Protein AF-A0A3B8ZPH4-F1 (afdb_monomer)

Sequence (123 aa):
MRDARGRILLRRNPPGKWWEDLWDLQWVQWPADQSWKQSPRTLKVIRQEFQQQLDLDCQPLEARQLIRHAVTRYKIQYHCVTAKLHNLPGTEGVDVWRWVRFDQLPPTTTRFRRIRWDAMLDS

Secondary structure (DSSP, 8-state):
-B-TTS-EEEEEPPTTSTTTT-EE----PPPTTS-----HHHHHHHHHHHHHHH--EEEEEEEEEEEEEEETTEEEEEEEEEEEEEE----S-TTTEEEE-GGG--TTBTTTTTS-THHHH--

Radius of gyration: 14.37 Å; Cα contacts (8 Å, |Δi|>4): 169; chains: 1; bounding box: 37×30×36 Å

Nearest PDB structures (foldseek):
  3eeu-assembly1_B  TM=6.870E-01  e=9.284E-03  Bdellovibrio bacteriovorus
  3gwy-assembly1_B  TM=6.605E-01  e=2.056E-02  Bacteroides fragilis NCTC 9343
  3gwy-assembly1_A  TM=6.455E-01  e=2.625E-02  Bacteroides fragilis NCTC 9343
  3ees-assembly1_B  TM=6.540E-01  e=2.967E-02  Bdellovibrio bacteriovorus
  5gg7-assembly1_A  TM=6.663E-01  e=2.680E-01  Mycolicibacterium smegmatis MC2 155

Foldseek 3Di:
DADPVRWAKWFQDDPPDPLHRFIEHDDDDDDPPDDDDDDPVNQVVRQVRCCVVVVWRKRWDDFQDWDWDDDPPDTDIDGDTDIGTPDDPDCPDVPTMDTGHPVGHDPRHPDPPPPPCVSVPPD

Solvent-accessible surface area (backbone atoms only — not comparable to full-atom values): 7739 Å² total; per-residue (Å²): 79,60,52,98,86,64,25,34,54,33,35,42,33,54,84,95,43,86,64,47,76,22,37,35,71,88,81,77,88,75,63,89,93,53,83,91,61,97,44,76,67,48,38,51,50,51,31,50,49,35,35,73,78,66,51,32,51,46,47,57,74,48,78,77,49,79,47,79,47,77,52,102,89,46,82,46,76,46,79,39,58,45,30,47,71,77,47,77,56,79,72,88,51,78,79,41,58,44,78,34,46,78,97,60,61,61,91,54,38,73,84,52,87,80,54,77,55,67,81,78,62,80,124

Mean predicted aligned error: 6.93 Å

Structure (mmCIF, N/CA/C/O backbone):
data_AF-A0A3B8ZPH4-F1
#
_entry.id   AF-A0A3B8ZPH4-F1
#
loop_
_atom_site.group_PDB
_atom_site.id
_atom_site.type_symbol
_atom_site.label_atom_id
_atom_site.label_alt_id
_atom_site.label_comp_id
_atom_site.label_asym_id
_atom_site.label_entity_id
_atom_site.label_seq_id
_atom_site.pdbx_PDB_ins_code
_atom_site.Cartn_x
_atom_site.Cartn_y
_atom_site.Cartn_z
_atom_site.occupancy
_atom_site.B_iso_or_equiv
_atom_site.auth_seq_id
_atom_site.auth_comp_id
_atom_site.auth_asym_id
_atom_site.auth_atom_id
_atom_site.pdbx_PDB_model_num
ATOM 1 N N . MET A 1 1 ? -6.519 -1.892 -1.044 1.00 82.56 1 MET A N 1
ATOM 2 C CA . MET A 1 1 ? -7.828 -1.304 -1.419 1.00 82.56 1 MET A CA 1
ATOM 3 C C . MET A 1 1 ? -8.619 -2.339 -2.196 1.00 82.56 1 MET A C 1
ATOM 5 O O . MET A 1 1 ? -7.997 -3.079 -2.955 1.00 82.56 1 MET A O 1
ATOM 9 N N . ARG A 1 2 ? -9.938 -2.421 -1.990 1.00 81.50 2 ARG A N 1
ATOM 10 C CA . ARG A 1 2 ? -10.820 -3.402 -2.643 1.00 81.50 2 ARG A CA 1
ATOM 11 C C . ARG A 1 2 ? -12.020 -2.682 -3.256 1.00 81.50 2 ARG A C 1
ATOM 13 O O . ARG A 1 2 ? -12.524 -1.744 -2.642 1.00 81.50 2 ARG A O 1
ATOM 20 N N . ASP A 1 3 ? -12.448 -3.092 -4.444 1.00 83.56 3 ASP A N 1
ATOM 21 C CA . ASP A 1 3 ? -13.672 -2.574 -5.063 1.00 83.56 3 ASP A CA 1
ATOM 22 C C . ASP A 1 3 ? -14.909 -3.420 -4.701 1.00 83.56 3 ASP A C 1
ATOM 24 O O . ASP A 1 3 ? -14.805 -4.467 -4.061 1.00 83.56 3 ASP A O 1
ATOM 28 N N . ALA A 1 4 ? -16.097 -2.986 -5.135 1.00 80.62 4 ALA A N 1
ATOM 29 C CA . ALA A 1 4 ? -17.354 -3.700 -4.883 1.00 80.62 4 ALA A CA 1
ATOM 30 C C . ALA A 1 4 ? -17.416 -5.107 -5.517 1.00 80.62 4 ALA A C 1
ATOM 32 O O . ALA A 1 4 ? -18.228 -5.930 -5.110 1.00 80.62 4 ALA A O 1
ATOM 33 N N . ARG A 1 5 ? -16.558 -5.398 -6.505 1.00 82.25 5 ARG A N 1
ATOM 34 C CA . ARG A 1 5 ? -16.439 -6.715 -7.160 1.00 82.25 5 ARG A CA 1
ATOM 35 C C . ARG A 1 5 ? -15.382 -7.593 -6.496 1.00 82.25 5 ARG A C 1
ATOM 37 O O . ARG A 1 5 ? -15.051 -8.667 -6.992 1.00 82.25 5 ARG A O 1
ATOM 44 N N . GLY A 1 6 ? -14.814 -7.115 -5.399 1.00 82.62 6 GLY A N 1
ATOM 45 C CA . GLY A 1 6 ? -13.804 -7.801 -4.634 1.00 82.62 6 GLY A CA 1
ATOM 46 C C . GLY A 1 6 ? -12.407 -7.811 -5.253 1.00 82.62 6 GLY A C 1
ATOM 47 O O . GLY A 1 6 ? -11.552 -8.535 -4.746 1.00 82.62 6 GLY A O 1
ATOM 48 N N . ARG A 1 7 ? -12.159 -7.022 -6.304 1.00 86.12 7 ARG A N 1
ATOM 49 C CA . ARG A 1 7 ? -10.839 -6.870 -6.928 1.00 86.12 7 ARG A CA 1
ATOM 50 C C . ARG A 1 7 ? -9.945 -6.006 -6.056 1.00 86.12 7 ARG A C 1
ATOM 52 O O . ARG A 1 7 ? -10.423 -5.104 -5.372 1.00 86.12 7 ARG A O 1
ATOM 59 N N . ILE A 1 8 ? -8.646 -6.248 -6.130 1.00 87.19 8 ILE A N 1
ATOM 60 C CA . ILE A 1 8 ? -7.623 -5.468 -5.438 1.00 87.19 8 ILE A CA 1
ATOM 61 C C . ILE A 1 8 ? -6.901 -4.551 -6.416 1.00 87.19 8 ILE A C 1
ATOM 63 O O . ILE A 1 8 ? -6.664 -4.919 -7.568 1.00 87.19 8 ILE A O 1
ATOM 67 N N . LEU A 1 9 ? -6.567 -3.348 -5.958 1.00 88.75 9 LEU A N 1
ATOM 68 C CA . LEU A 1 9 ? -5.769 -2.413 -6.740 1.00 88.75 9 LEU A CA 1
ATOM 69 C C . LEU A 1 9 ? -4.294 -2.771 -6.581 1.00 88.75 9 LEU A C 1
ATOM 71 O O . LEU A 1 9 ? -3.779 -2.817 -5.463 1.00 88.75 9 LEU A O 1
ATOM 75 N N . LEU A 1 10 ? -3.608 -2.993 -7.693 1.00 89.50 10 LEU A N 1
ATOM 76 C CA . LEU A 1 10 ? -2.162 -3.144 -7.756 1.00 89.50 10 LEU A CA 1
ATOM 77 C C . LEU A 1 10 ? -1.547 -1.957 -8.489 1.00 89.50 10 LEU A C 1
ATOM 79 O O . LEU A 1 10 ? -2.169 -1.369 -9.378 1.00 89.50 10 LEU A O 1
ATOM 83 N N . ARG A 1 11 ? -0.305 -1.648 -8.125 1.00 88.56 11 ARG A N 1
ATOM 84 C CA . ARG A 1 11 ? 0.543 -0.684 -8.820 1.00 88.56 11 ARG A CA 1
ATOM 85 C C . ARG A 1 11 ? 1.775 -1.396 -9.361 1.00 88.56 11 ARG A C 1
ATOM 87 O O . ARG A 1 11 ? 2.356 -2.208 -8.644 1.00 88.56 11 ARG A O 1
ATOM 94 N N . ARG A 1 12 ? 2.201 -1.079 -10.578 1.00 88.38 12 ARG A N 1
ATOM 95 C CA . ARG A 1 12 ? 3.526 -1.460 -11.072 1.00 88.38 12 ARG A CA 1
ATOM 96 C C . ARG A 1 12 ? 4.566 -0.497 -10.501 1.00 88.38 12 ARG A C 1
ATOM 98 O O . ARG A 1 12 ? 4.395 0.720 -10.587 1.00 88.38 12 ARG A O 1
ATOM 105 N N . ASN A 1 13 ? 5.620 -1.026 -9.887 1.00 86.50 13 ASN A N 1
ATOM 106 C CA . ASN A 1 13 ? 6.682 -0.185 -9.336 1.00 86.50 13 ASN A CA 1
ATOM 107 C C . ASN A 1 13 ? 7.468 0.497 -10.466 1.00 86.50 13 ASN A C 1
ATOM 109 O O . ASN A 1 13 ? 7.860 -0.185 -11.415 1.00 86.50 13 ASN A O 1
ATOM 113 N N . PRO A 1 14 ? 7.713 1.816 -10.374 1.00 85.94 14 PRO A N 1
ATOM 114 C CA . PRO A 1 14 ? 8.399 2.547 -11.429 1.00 85.94 14 PRO A CA 1
ATOM 115 C C . PRO A 1 14 ? 9.905 2.228 -11.457 1.00 85.94 14 PRO A C 1
ATOM 117 O O . PRO A 1 14 ? 10.445 1.734 -10.458 1.00 85.94 14 PRO A O 1
ATOM 120 N N . PRO A 1 15 ? 10.593 2.567 -12.562 1.00 87.12 15 PRO A N 1
ATOM 121 C CA . PRO A 1 15 ? 12.033 2.388 -12.691 1.00 87.12 15 PRO A CA 1
ATOM 122 C C . PRO A 1 15 ? 12.851 3.036 -11.571 1.00 87.12 15 PRO A C 1
ATOM 124 O O . PRO A 1 15 ? 12.493 4.099 -11.053 1.00 87.12 15 PRO A O 1
ATOM 127 N N . GLY A 1 16 ? 13.950 2.391 -11.175 1.00 85.81 16 GLY A N 1
ATOM 128 C CA . GLY A 1 16 ? 14.861 2.887 -10.138 1.00 85.81 16 GLY A CA 1
ATOM 129 C C . GLY A 1 16 ? 14.311 2.814 -8.708 1.00 85.81 16 GLY A C 1
ATOM 130 O O . GLY A 1 16 ? 14.943 3.311 -7.771 1.00 85.81 16 GLY A O 1
ATOM 131 N N . LYS A 1 17 ? 13.138 2.202 -8.501 1.00 83.56 17 LYS A N 1
ATOM 132 C CA . LYS A 1 17 ? 12.612 1.872 -7.170 1.00 83.56 17 LYS A CA 1
ATOM 133 C C . LYS A 1 17 ? 12.876 0.411 -6.833 1.00 83.56 17 LYS A C 1
ATOM 135 O O . LYS A 1 17 ? 13.139 -0.428 -7.689 1.00 83.56 17 LYS A O 1
ATOM 140 N N . TRP A 1 18 ? 12.799 0.091 -5.544 1.00 77.81 18 TRP A N 1
ATOM 141 C CA . TRP A 1 18 ? 12.870 -1.299 -5.108 1.00 77.81 18 TRP A CA 1
ATOM 142 C C . TRP A 1 18 ? 11.758 -2.100 -5.771 1.00 77.81 18 TRP A C 1
ATOM 144 O O . TRP A 1 18 ? 10.605 -1.668 -5.751 1.00 77.81 18 TRP A O 1
ATOM 154 N N . TRP A 1 19 ? 12.104 -3.292 -6.262 1.00 80.31 19 TRP A N 1
ATOM 155 C CA . TRP A 1 19 ? 11.158 -4.178 -6.939 1.00 80.31 19 TRP A CA 1
ATOM 156 C C . TRP A 1 19 ? 10.566 -3.559 -8.208 1.00 80.31 19 TRP A C 1
ATOM 158 O O . TRP A 1 19 ? 9.375 -3.731 -8.465 1.00 80.31 19 TRP A O 1
ATOM 168 N N . GLU A 1 20 ? 11.389 -2.818 -8.950 1.00 86.75 20 GLU A N 1
ATOM 169 C CA . GLU A 1 20 ? 11.089 -2.286 -10.280 1.00 86.75 20 GLU A CA 1
ATOM 170 C C . GLU A 1 20 ? 10.344 -3.304 -11.151 1.00 86.75 20 GLU A C 1
ATOM 172 O O . GLU A 1 20 ? 10.631 -4.501 -11.107 1.00 86.75 20 GLU A O 1
ATOM 177 N N . ASP A 1 21 ? 9.354 -2.816 -11.903 1.00 85.69 21 ASP A N 1
ATOM 178 C CA . ASP A 1 21 ? 8.504 -3.583 -12.821 1.00 85.69 21 ASP A CA 1
ATOM 179 C C . ASP A 1 21 ? 7.588 -4.647 -12.214 1.00 85.69 21 ASP A C 1
ATOM 181 O O . ASP A 1 21 ? 6.776 -5.262 -12.915 1.00 85.69 21 ASP A O 1
ATOM 185 N N . LEU A 1 22 ? 7.643 -4.830 -10.902 1.00 87.25 22 LEU A N 1
ATOM 186 C CA . LEU A 1 22 ? 6.829 -5.814 -10.210 1.00 87.25 22 LEU A CA 1
ATOM 187 C C . LEU A 1 22 ? 5.526 -5.161 -9.735 1.00 87.25 22 LEU A C 1
ATOM 189 O O . LEU A 1 22 ? 5.483 -3.973 -9.399 1.00 87.25 22 LEU A O 1
ATOM 193 N N . TRP A 1 23 ? 4.444 -5.940 -9.743 1.00 87.06 23 TRP A N 1
ATOM 194 C CA . TRP A 1 23 ? 3.134 -5.476 -9.286 1.00 87.06 23 TRP A CA 1
ATOM 195 C C . TRP A 1 23 ? 3.036 -5.634 -7.773 1.00 87.06 23 TRP A C 1
ATOM 197 O O . TRP A 1 23 ? 3.243 -6.728 -7.248 1.00 87.06 23 TRP A O 1
ATOM 207 N N . ASP A 1 24 ? 2.682 -4.564 -7.073 1.00 87.19 24 ASP A N 1
ATOM 208 C CA . ASP A 1 24 ? 2.619 -4.552 -5.616 1.00 87.19 24 ASP A CA 1
ATOM 209 C C . ASP A 1 24 ? 1.346 -3.866 -5.104 1.00 87.19 24 ASP A C 1
ATOM 211 O O . ASP A 1 24 ? 0.669 -3.112 -5.817 1.00 87.19 24 ASP A O 1
ATOM 215 N N . LEU A 1 25 ? 1.015 -4.146 -3.844 1.00 88.06 25 LEU A N 1
ATOM 216 C CA . LEU A 1 25 ? 0.038 -3.351 -3.113 1.00 88.06 25 LEU A CA 1
ATOM 217 C C . LEU A 1 25 ? 0.584 -1.945 -2.870 1.00 88.06 25 LEU A C 1
ATOM 219 O O . LEU A 1 25 ? 1.786 -1.697 -2.871 1.00 88.06 25 LEU A O 1
ATOM 223 N N . GLN A 1 26 ? -0.325 -1.019 -2.608 1.00 86.56 26 GLN A N 1
ATOM 224 C CA . GLN A 1 26 ? 0.033 0.339 -2.241 1.00 86.56 26 GLN A CA 1
ATOM 225 C C . GLN A 1 26 ? 0.503 0.352 -0.794 1.00 86.56 26 GLN A C 1
ATOM 227 O O . GLN A 1 26 ? -0.193 -0.133 0.102 1.00 86.56 26 GLN A O 1
ATOM 232 N N . TRP A 1 27 ? 1.677 0.920 -0.571 1.00 88.25 27 TRP A N 1
ATOM 233 C CA . TRP A 1 27 ? 2.252 1.095 0.749 1.00 88.25 27 TRP A CA 1
ATOM 234 C C . TRP A 1 27 ? 2.958 2.444 0.812 1.00 88.25 27 TRP A C 1
ATOM 236 O O . TRP A 1 27 ? 3.389 2.985 -0.204 1.00 88.25 27 TRP A O 1
ATOM 246 N N . VAL A 1 28 ? 3.070 2.961 2.027 1.00 87.69 28 VAL A N 1
ATOM 247 C CA . VAL A 1 28 ? 3.841 4.157 2.363 1.00 87.69 28 VAL A CA 1
ATOM 248 C C . VAL A 1 28 ? 4.749 3.799 3.528 1.00 87.69 28 VAL A C 1
ATOM 250 O O . VAL A 1 28 ? 4.432 2.908 4.324 1.00 87.69 28 VAL A O 1
ATOM 253 N N . GLN A 1 29 ? 5.908 4.440 3.604 1.00 88.00 29 GLN A N 1
ATOM 254 C CA . GLN A 1 29 ? 6.838 4.192 4.695 1.00 88.00 29 GLN A CA 1
ATOM 255 C C . GLN A 1 29 ? 6.346 4.889 5.964 1.00 88.00 29 GLN A C 1
ATOM 257 O O . GLN A 1 29 ? 6.030 6.074 5.945 1.00 88.00 29 GLN A O 1
ATOM 262 N N . TRP A 1 30 ? 6.289 4.150 7.070 1.00 87.12 30 TRP A N 1
ATOM 263 C CA . TRP A 1 30 ? 5.998 4.734 8.375 1.00 87.12 30 TRP A CA 1
ATOM 264 C C . TRP A 1 30 ? 7.285 5.303 8.999 1.00 87.12 30 TRP A C 1
ATOM 266 O O . TRP A 1 30 ? 8.326 4.641 8.894 1.00 87.12 30 TRP A O 1
ATOM 276 N N . PRO A 1 31 ? 7.250 6.487 9.643 1.00 85.25 31 PRO A N 1
ATOM 277 C CA . PRO A 1 31 ? 8.422 7.058 10.303 1.00 85.25 31 PRO A CA 1
ATOM 278 C C . PRO A 1 31 ? 9.002 6.115 11.364 1.00 85.25 31 PRO A C 1
ATOM 280 O O . P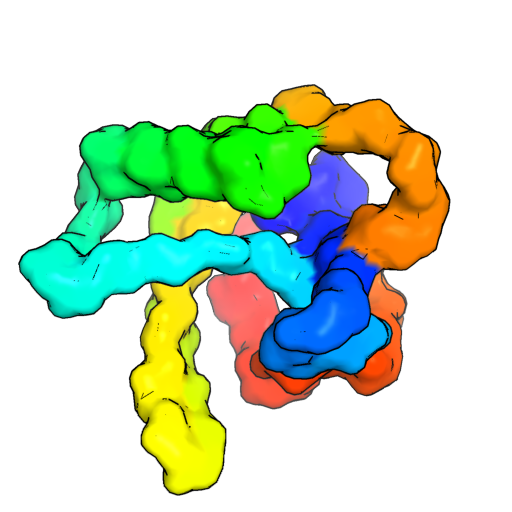RO A 1 31 ? 8.273 5.572 12.194 1.00 85.25 31 PRO A O 1
ATOM 283 N N . ALA A 1 32 ? 10.321 5.903 11.330 1.00 82.31 32 ALA A N 1
ATOM 284 C CA . ALA A 1 32 ? 11.003 4.936 12.198 1.00 82.31 32 ALA A CA 1
ATOM 285 C C . ALA A 1 32 ? 11.031 5.355 13.679 1.00 82.31 32 ALA A C 1
ATOM 287 O O . ALA A 1 32 ? 11.183 4.512 14.560 1.00 82.31 3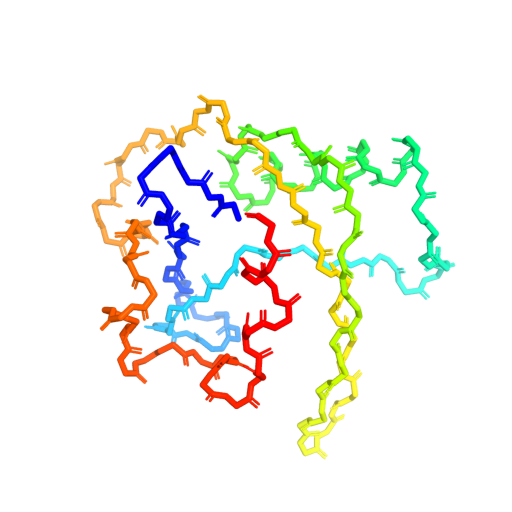2 ALA A O 1
ATOM 288 N N . ASP A 1 33 ? 10.879 6.649 13.946 1.00 84.75 33 ASP A N 1
ATOM 289 C CA . ASP A 1 33 ? 10.813 7.258 15.273 1.00 84.75 33 ASP A CA 1
ATOM 290 C C . ASP A 1 33 ? 9.407 7.197 15.897 1.00 84.75 33 ASP A C 1
ATOM 292 O O . ASP A 1 33 ? 9.224 7.576 17.054 1.00 84.75 33 ASP A O 1
ATOM 296 N N . GLN A 1 34 ? 8.407 6.696 15.164 1.00 84.62 34 GLN A N 1
ATOM 297 C CA . GLN A 1 34 ? 7.025 6.614 15.627 1.00 84.62 34 GLN A CA 1
ATOM 298 C C . GLN A 1 34 ? 6.584 5.166 15.817 1.00 84.62 34 GLN A C 1
ATOM 300 O O . GLN A 1 34 ? 6.630 4.345 14.899 1.00 84.62 34 GLN A O 1
ATOM 305 N N . SER A 1 35 ? 6.053 4.856 17.000 1.00 86.75 35 SER A N 1
ATOM 306 C CA . SER A 1 35 ? 5.404 3.568 17.228 1.00 86.75 35 SER A CA 1
ATOM 307 C C . SER A 1 35 ? 4.093 3.490 16.448 1.00 86.75 35 SER A C 1
ATOM 309 O O . SER A 1 35 ? 3.278 4.417 16.439 1.00 86.75 35 SER A O 1
ATOM 311 N N . TRP A 1 36 ? 3.869 2.360 15.780 1.00 88.00 36 TRP A N 1
ATOM 312 C CA . TRP A 1 36 ? 2.588 2.116 15.139 1.00 88.00 36 TRP A CA 1
ATOM 313 C C . TRP A 1 36 ? 1.499 1.909 16.197 1.00 88.00 36 TRP A C 1
ATOM 315 O O . TRP A 1 36 ? 1.573 1.000 17.026 1.00 88.00 36 TRP A O 1
ATOM 325 N N . LYS A 1 37 ? 0.438 2.711 16.118 1.00 90.50 37 LYS A N 1
ATOM 326 C CA . LYS A 1 37 ? -0.806 2.515 16.868 1.00 90.50 37 LYS A CA 1
ATOM 327 C C . LYS A 1 37 ? -1.973 2.887 15.971 1.00 90.50 37 LYS A C 1
ATOM 329 O O . LYS A 1 37 ? -1.965 3.969 15.391 1.00 90.50 37 LYS A O 1
ATOM 334 N N . GLN A 1 38 ? -2.995 2.038 15.872 1.00 87.69 38 GLN A N 1
ATOM 335 C CA . GLN A 1 38 ? -4.212 2.423 15.160 1.00 87.69 38 GLN A CA 1
ATOM 336 C C . GLN A 1 38 ? -4.910 3.548 15.932 1.00 87.69 38 GLN A C 1
ATOM 338 O O . GLN A 1 38 ? -5.298 3.389 17.087 1.00 87.69 38 GLN A O 1
ATOM 343 N N . SER A 1 39 ? -5.031 4.704 15.290 1.00 92.12 39 SER A N 1
ATOM 344 C CA . SER A 1 39 ? -5.698 5.882 15.833 1.00 92.12 39 SER A CA 1
ATOM 345 C C . SER A 1 39 ? -6.225 6.746 14.684 1.00 92.12 39 SER A C 1
ATOM 347 O O . SER A 1 39 ? -5.701 6.645 13.569 1.00 92.12 39 SER A O 1
ATOM 349 N N . PRO A 1 40 ? -7.198 7.641 14.925 1.00 91.69 40 PRO A N 1
ATOM 350 C CA . PRO A 1 40 ? -7.649 8.590 13.907 1.00 91.69 40 PRO A CA 1
ATOM 351 C C . PRO A 1 40 ? -6.503 9.428 13.322 1.00 91.69 40 PRO A C 1
ATOM 353 O O . PRO A 1 40 ? -6.470 9.689 12.121 1.00 91.69 40 PRO A O 1
ATOM 356 N N . ARG A 1 41 ? -5.513 9.791 14.152 1.00 91.19 41 ARG A N 1
ATOM 357 C CA . ARG A 1 41 ? -4.303 10.501 13.712 1.00 91.19 41 ARG A CA 1
ATOM 358 C C . ARG A 1 41 ? -3.490 9.658 12.731 1.00 91.19 41 ARG A C 1
ATOM 360 O O . ARG A 1 41 ? -3.105 10.155 11.683 1.00 91.19 41 ARG A O 1
ATOM 367 N N . THR A 1 42 ? -3.274 8.386 13.048 1.00 91.69 42 THR A N 1
ATOM 368 C CA . THR A 1 42 ? -2.530 7.438 12.207 1.00 91.69 42 THR A CA 1
ATOM 369 C C . THR A 1 42 ? -3.198 7.246 10.847 1.00 91.69 42 THR A C 1
ATOM 371 O O . THR A 1 42 ? -2.534 7.310 9.817 1.00 91.69 42 THR A O 1
ATOM 374 N N . LEU A 1 43 ? -4.524 7.072 10.823 1.00 91.69 43 LEU A N 1
ATOM 375 C CA . LEU A 1 43 ? -5.284 6.934 9.577 1.00 91.69 43 LEU A CA 1
ATOM 376 C C . LEU A 1 43 ? -5.239 8.220 8.738 1.00 91.69 43 LEU A C 1
ATOM 378 O O . LEU A 1 43 ? -5.125 8.149 7.516 1.00 91.69 43 LEU A O 1
ATOM 382 N N . LYS A 1 44 ? -5.261 9.395 9.385 1.00 92.44 44 LYS A N 1
ATOM 383 C CA . LYS A 1 44 ? -5.078 10.688 8.711 1.00 92.44 44 LYS A CA 1
ATOM 384 C C . LYS A 1 44 ? -3.693 10.804 8.069 1.00 92.44 44 LYS A C 1
ATOM 386 O O . LYS A 1 44 ? -3.618 11.230 6.922 1.00 92.44 44 LYS A O 1
ATOM 391 N N . VAL A 1 45 ? -2.634 10.394 8.773 1.00 91.50 45 VAL A N 1
ATOM 392 C CA . VAL A 1 45 ? -1.264 10.368 8.226 1.00 91.50 45 VAL A CA 1
ATOM 393 C C . VAL A 1 45 ? -1.197 9.444 7.014 1.00 91.50 45 VAL A C 1
ATOM 395 O O . VAL A 1 45 ? -0.756 9.874 5.960 1.00 91.50 45 VAL A O 1
ATOM 398 N N . ILE A 1 46 ? -1.727 8.219 7.105 1.00 91.88 46 ILE A N 1
ATOM 399 C CA . ILE A 1 46 ? -1.760 7.296 5.957 1.00 91.88 46 ILE A CA 1
ATOM 400 C C . ILE A 1 46 ? -2.463 7.929 4.759 1.00 91.88 46 ILE A C 1
ATOM 402 O O . ILE A 1 46 ? -1.939 7.872 3.653 1.00 91.88 46 ILE A O 1
ATOM 406 N N . ARG A 1 47 ? -3.629 8.552 4.964 1.00 93.12 47 ARG A N 1
ATOM 407 C CA . ARG A 1 47 ? -4.342 9.239 3.882 1.00 93.12 47 ARG A CA 1
ATOM 408 C C . ARG A 1 47 ? -3.478 10.322 3.232 1.00 93.12 47 ARG A C 1
ATOM 410 O O . ARG A 1 47 ? -3.429 10.393 2.010 1.00 93.12 47 ARG A O 1
ATOM 417 N N . GLN A 1 48 ? -2.810 11.148 4.037 1.00 92.44 48 GLN A N 1
ATOM 418 C CA . GLN A 1 48 ? -1.933 12.213 3.544 1.00 92.44 48 GLN A CA 1
ATOM 419 C C . GLN A 1 48 ? -0.759 11.652 2.740 1.00 92.44 48 GLN A C 1
ATOM 421 O O . GLN A 1 48 ? -0.513 12.121 1.634 1.00 92.44 48 GLN A O 1
ATOM 426 N N . GLU A 1 49 ? -0.096 10.613 3.245 1.00 91.62 49 GLU A N 1
ATOM 427 C CA . GLU A 1 49 ? 1.018 9.963 2.553 1.00 91.62 49 GLU A CA 1
ATOM 428 C C . GLU A 1 49 ? 0.575 9.323 1.230 1.00 91.62 49 GLU A C 1
ATOM 430 O O . GLU A 1 49 ? 1.255 9.451 0.216 1.00 91.62 49 GLU A O 1
ATOM 435 N N . PHE A 1 50 ? -0.593 8.675 1.196 1.00 90.25 50 PHE A N 1
ATOM 436 C CA . PHE A 1 50 ? -1.145 8.112 -0.039 1.00 90.25 50 PHE A CA 1
ATOM 437 C C . PHE A 1 50 ? -1.470 9.197 -1.070 1.00 90.25 50 PHE A C 1
ATOM 439 O O . PHE A 1 50 ? -1.145 9.030 -2.246 1.00 90.25 50 PHE A O 1
ATOM 446 N N . GLN A 1 51 ? -2.050 10.320 -0.643 1.00 90.38 51 GLN A N 1
ATOM 447 C CA . GLN A 1 51 ? -2.315 11.442 -1.540 1.00 90.38 51 GLN A CA 1
ATOM 448 C C . GLN A 1 51 ? -1.010 12.058 -2.065 1.00 90.38 51 GLN A C 1
ATOM 450 O O . GLN A 1 51 ? -0.897 12.333 -3.252 1.00 90.38 51 GLN A O 1
ATOM 455 N N . GLN A 1 52 ? -0.011 12.262 -1.206 1.00 89.00 52 GLN A N 1
ATOM 456 C CA . GLN A 1 52 ? 1.239 12.929 -1.582 1.00 89.00 52 GLN A CA 1
ATOM 457 C C . GLN A 1 52 ? 2.158 12.047 -2.433 1.00 89.00 52 GLN A C 1
ATOM 459 O O . GLN A 1 52 ? 2.767 12.531 -3.382 1.00 89.00 52 GLN A O 1
ATOM 464 N N . GLN A 1 53 ? 2.284 10.760 -2.095 1.00 85.50 53 GLN A N 1
ATOM 465 C CA . GLN A 1 53 ? 3.245 9.863 -2.746 1.00 85.50 53 GLN A CA 1
ATOM 466 C C . GLN A 1 53 ? 2.658 9.110 -3.942 1.00 85.50 53 GLN A C 1
ATOM 468 O O . GLN A 1 53 ? 3.404 8.688 -4.832 1.00 85.50 53 GLN A O 1
ATOM 473 N N . LEU A 1 54 ? 1.346 8.863 -3.932 1.00 84.50 54 LEU A N 1
ATOM 474 C CA . LEU A 1 54 ? 0.677 7.988 -4.899 1.00 84.50 54 LEU A CA 1
ATOM 475 C C . LEU A 1 54 ? -0.437 8.692 -5.679 1.00 84.50 54 LEU A C 1
ATOM 477 O O . LEU A 1 54 ? -1.019 8.0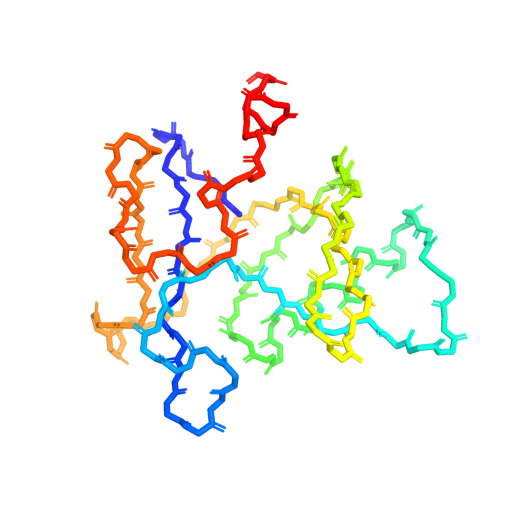51 -6.551 1.00 84.50 54 LEU A O 1
ATOM 481 N N . ASP A 1 55 ? -0.738 9.953 -5.353 1.00 86.62 55 ASP A N 1
ATOM 482 C CA . ASP A 1 55 ? -1.891 10.693 -5.875 1.00 86.62 55 ASP A CA 1
ATOM 483 C C . ASP A 1 55 ? -3.215 9.920 -5.710 1.00 86.62 55 ASP A C 1
ATOM 485 O O . ASP A 1 55 ? -4.096 9.922 -6.566 1.00 86.62 55 ASP A O 1
ATOM 489 N N . LEU A 1 56 ? -3.338 9.180 -4.600 1.00 87.62 56 LEU A N 1
ATOM 490 C CA . LEU A 1 56 ? -4.521 8.379 -4.290 1.00 87.62 56 LEU A CA 1
ATOM 491 C C . LEU A 1 56 ? -5.380 9.054 -3.221 1.00 87.62 56 LEU A C 1
ATOM 493 O O . LEU A 1 56 ? -5.016 9.043 -2.040 1.00 87.62 56 LEU A O 1
ATOM 497 N N . ASP A 1 57 ? -6.578 9.502 -3.604 1.00 89.88 57 ASP A N 1
ATOM 498 C CA . ASP A 1 57 ? -7.590 9.904 -2.628 1.00 89.88 57 ASP A CA 1
ATOM 499 C C . ASP A 1 57 ? -8.314 8.671 -2.084 1.00 89.88 57 ASP A C 1
ATOM 501 O O . ASP A 1 57 ? -9.137 8.020 -2.744 1.00 89.88 57 ASP A O 1
ATOM 505 N N . CYS A 1 58 ? -7.985 8.337 -0.842 1.00 91.44 58 CYS A N 1
ATOM 506 C CA . CYS A 1 58 ? -8.547 7.198 -0.147 1.00 91.44 58 CYS A CA 1
ATOM 507 C C . CYS A 1 58 ? -8.936 7.533 1.292 1.00 91.44 58 CYS A C 1
ATOM 509 O O . CYS A 1 58 ? -8.411 8.452 1.919 1.00 91.44 58 CYS A O 1
ATOM 511 N N . GLN A 1 59 ? -9.840 6.730 1.840 1.00 93.81 59 GLN A N 1
ATOM 512 C CA . GLN A 1 59 ? -10.218 6.739 3.243 1.00 93.81 59 GLN A CA 1
ATOM 513 C C . GLN A 1 59 ? -9.748 5.435 3.894 1.00 93.81 59 GLN A C 1
ATOM 515 O O . GLN A 1 59 ? -10.419 4.405 3.753 1.00 93.81 59 GLN A O 1
ATOM 520 N N . PRO A 1 60 ? -8.608 5.452 4.609 1.00 92.94 60 PRO A N 1
ATOM 521 C CA . PRO A 1 60 ? -8.198 4.352 5.471 1.00 92.94 60 PRO A CA 1
ATOM 522 C C . PRO A 1 60 ? -9.257 4.109 6.553 1.00 92.94 60 PRO A C 1
ATOM 524 O O . PRO A 1 60 ? -9.741 5.056 7.173 1.00 92.94 60 PRO A O 1
ATOM 527 N N . LEU A 1 61 ? -9.627 2.848 6.761 1.00 91.25 61 LEU A N 1
ATOM 528 C CA . LEU A 1 61 ? -10.692 2.441 7.675 1.00 91.25 61 LEU A CA 1
ATOM 529 C C . LEU A 1 61 ? -10.114 1.840 8.956 1.00 91.25 61 LEU A C 1
ATOM 531 O O . LEU A 1 61 ? -10.252 2.410 10.034 1.00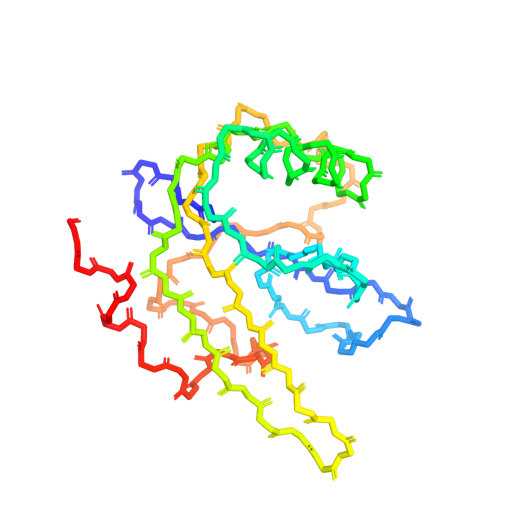 91.25 61 LEU A O 1
ATOM 535 N N . GLU A 1 62 ? -9.442 0.698 8.841 1.00 88.69 62 GLU A N 1
ATOM 536 C CA . GLU A 1 62 ? -8.955 -0.060 9.994 1.00 88.69 62 GLU A CA 1
ATOM 537 C C . GLU A 1 62 ? -7.741 -0.914 9.636 1.00 88.69 62 GLU A C 1
ATOM 539 O O . GLU A 1 62 ? -7.606 -1.389 8.500 1.00 88.69 62 GLU A O 1
ATOM 544 N N . ALA A 1 63 ? -6.856 -1.122 10.613 1.00 88.06 63 ALA A N 1
ATOM 545 C CA . ALA A 1 63 ? -5.778 -2.082 10.479 1.00 88.06 63 ALA A CA 1
ATOM 546 C C . ALA A 1 63 ? -6.345 -3.497 10.597 1.00 88.06 63 ALA A C 1
ATOM 548 O O . ALA A 1 63 ? -7.183 -3.778 11.448 1.00 88.06 63 ALA A O 1
ATOM 549 N N . ARG A 1 64 ? -5.870 -4.394 9.738 1.00 85.44 64 ARG A N 1
ATOM 550 C CA . ARG A 1 64 ? -6.293 -5.797 9.721 1.00 85.44 64 ARG A CA 1
ATOM 551 C C . ARG A 1 64 ? -5.209 -6.720 10.236 1.00 85.44 64 ARG A C 1
ATOM 553 O O . ARG A 1 64 ? -5.470 -7.569 11.078 1.00 85.44 64 ARG A O 1
ATOM 560 N N . GLN A 1 65 ? -3.985 -6.553 9.742 1.00 83.31 65 GLN A N 1
ATOM 561 C CA . GLN A 1 65 ? -2.929 -7.527 9.986 1.00 83.31 65 GLN A CA 1
ATOM 562 C C . GLN A 1 65 ? -1.549 -6.879 10.020 1.00 83.31 65 GLN A C 1
ATOM 564 O O . GLN A 1 65 ? -1.259 -5.958 9.257 1.00 83.31 65 GLN A O 1
ATOM 569 N N . LEU A 1 66 ? -0.682 -7.406 10.883 1.00 87.69 66 LEU A N 1
ATOM 570 C CA . LEU A 1 66 ? 0.754 -7.172 10.827 1.00 87.69 66 LEU A CA 1
ATOM 571 C C . LEU A 1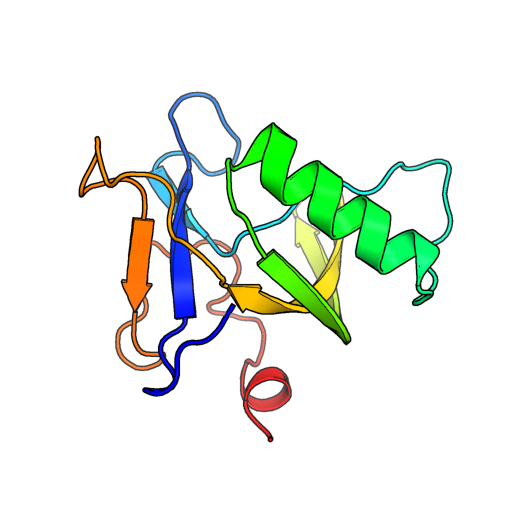 66 ? 1.422 -8.337 10.098 1.00 87.69 66 LEU A C 1
ATOM 573 O O . LEU A 1 66 ? 1.396 -9.472 10.573 1.00 87.69 66 LEU A O 1
ATOM 577 N N . ILE A 1 67 ? 2.066 -8.043 8.976 1.00 85.88 67 ILE A N 1
ATOM 578 C CA . ILE A 1 67 ? 2.863 -9.009 8.228 1.00 85.88 67 ILE A CA 1
ATOM 579 C C . ILE A 1 67 ? 4.331 -8.736 8.523 1.00 85.88 67 ILE A C 1
ATOM 581 O O . ILE A 1 67 ? 4.818 -7.621 8.348 1.00 85.88 67 ILE A O 1
ATOM 585 N N . ARG A 1 68 ? 5.052 -9.768 8.959 1.00 86.31 68 ARG A N 1
ATOM 586 C CA . ARG A 1 68 ? 6.501 -9.707 9.157 1.00 86.31 68 ARG A CA 1
ATOM 587 C C . ARG A 1 68 ? 7.175 -10.445 8.015 1.00 86.31 68 ARG A C 1
ATOM 589 O O . ARG A 1 68 ? 6.882 -11.613 7.779 1.00 86.31 68 ARG A O 1
ATOM 596 N N . HIS A 1 69 ? 8.073 -9.764 7.322 1.00 81.44 69 HIS A N 1
ATOM 597 C CA . HIS A 1 69 ? 8.807 -10.325 6.204 1.00 81.44 69 HIS A CA 1
ATOM 598 C C . HIS A 1 69 ? 10.298 -10.073 6.393 1.00 81.44 69 HIS A C 1
ATOM 600 O O . HIS A 1 69 ? 10.722 -8.940 6.606 1.00 81.44 69 HIS A O 1
ATOM 606 N N . ALA A 1 70 ? 11.094 -11.135 6.338 1.00 82.00 70 ALA A N 1
ATOM 607 C CA . ALA A 1 70 ? 12.542 -11.032 6.368 1.00 82.00 70 ALA A CA 1
ATOM 608 C C . ALA A 1 70 ? 13.084 -11.235 4.952 1.00 82.00 70 ALA A C 1
ATOM 610 O O . ALA A 1 70 ? 12.798 -12.247 4.313 1.00 82.00 70 ALA A O 1
ATOM 611 N N . VAL A 1 71 ? 13.884 -10.281 4.493 1.00 79.50 71 VAL A N 1
ATOM 612 C CA . VAL A 1 71 ? 14.778 -10.428 3.340 1.00 79.50 71 VAL A CA 1
ATOM 613 C C . VAL A 1 71 ? 16.215 -10.436 3.853 1.00 79.50 71 VAL A C 1
ATOM 615 O O . VAL A 1 71 ? 16.464 -10.002 4.976 1.00 79.50 71 VAL A O 1
ATOM 618 N N . THR A 1 72 ? 17.173 -10.900 3.047 1.00 81.25 72 THR A N 1
ATOM 619 C CA . THR A 1 72 ? 18.566 -11.184 3.456 1.00 81.25 72 THR A CA 1
ATOM 620 C C . THR A 1 72 ? 19.211 -10.114 4.349 1.00 81.25 72 THR A C 1
ATOM 622 O O . THR A 1 72 ? 19.998 -10.451 5.226 1.00 81.25 72 THR A O 1
ATOM 625 N N . ARG A 1 73 ? 18.877 -8.829 4.153 1.00 84.75 73 ARG A N 1
ATOM 626 C CA . ARG A 1 73 ? 19.443 -7.696 4.908 1.00 84.75 73 ARG A CA 1
ATOM 627 C C . ARG A 1 73 ? 18.435 -6.884 5.725 1.00 84.75 73 ARG A C 1
ATOM 629 O O . ARG A 1 73 ? 18.847 -5.981 6.443 1.00 84.75 73 ARG A O 1
ATOM 636 N N . TYR A 1 74 ? 17.137 -7.171 5.630 1.00 79.81 74 TYR A N 1
ATOM 637 C CA . TYR A 1 74 ? 16.106 -6.323 6.234 1.00 79.81 74 TYR A CA 1
ATOM 638 C C . TYR A 1 74 ? 15.004 -7.148 6.891 1.00 79.81 74 TYR A C 1
ATOM 640 O O . TYR A 1 74 ? 14.533 -8.146 6.346 1.00 79.81 74 TYR A O 1
ATOM 648 N N . LYS A 1 75 ? 14.545 -6.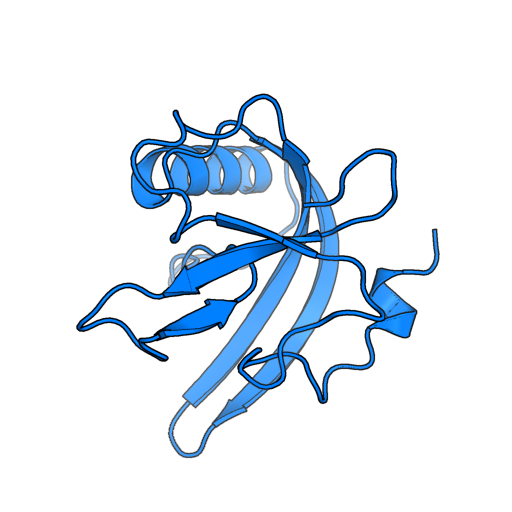676 8.051 1.00 86.12 75 LYS A N 1
ATOM 649 C CA . LYS A 1 75 ? 13.305 -7.130 8.685 1.00 86.12 75 LYS A CA 1
ATOM 650 C C . LYS A 1 75 ? 12.244 -6.071 8.429 1.00 86.12 75 LYS A C 1
ATOM 652 O O . LYS A 1 75 ? 12.343 -4.965 8.949 1.00 86.12 75 LYS A O 1
ATOM 657 N N . ILE A 1 76 ? 11.258 -6.411 7.614 1.00 85.12 76 ILE A N 1
ATOM 658 C CA . ILE A 1 76 ? 10.193 -5.509 7.192 1.00 85.12 76 ILE A CA 1
ATOM 659 C C . ILE A 1 76 ? 8.914 -5.869 7.944 1.00 85.12 76 ILE A C 1
ATOM 661 O O . ILE A 1 76 ? 8.552 -7.041 8.078 1.00 85.12 76 ILE A O 1
ATOM 665 N N . GLN A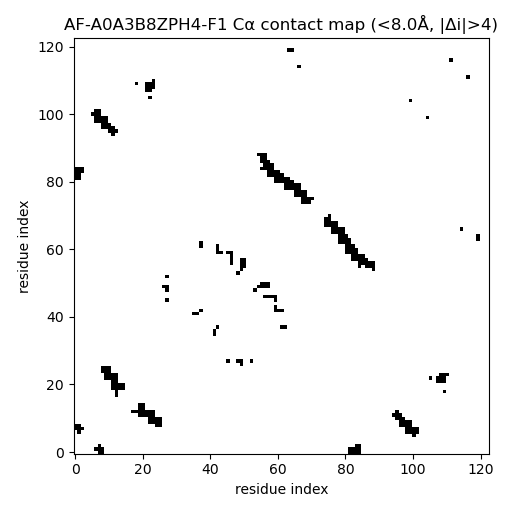 1 77 ? 8.234 -4.845 8.445 1.00 89.88 77 GLN A N 1
ATOM 666 C CA . GLN A 1 77 ? 6.930 -4.952 9.084 1.00 89.88 77 GLN A CA 1
ATOM 667 C C . GLN A 1 77 ? 5.915 -4.177 8.248 1.00 89.88 77 GLN A C 1
ATOM 669 O O . GLN A 1 77 ? 6.082 -2.982 8.024 1.00 89.88 77 GLN A O 1
ATOM 674 N N . TYR A 1 78 ? 4.870 -4.859 7.787 1.00 88.62 78 TYR A N 1
ATOM 675 C CA . TYR A 1 78 ? 3.764 -4.244 7.062 1.00 88.62 78 TYR A CA 1
ATOM 676 C C . TYR A 1 78 ? 2.527 -4.220 7.948 1.00 88.62 78 TYR A C 1
ATOM 678 O O . TYR A 1 78 ? 1.960 -5.265 8.271 1.00 88.62 78 TYR A O 1
ATOM 686 N N . HIS A 1 79 ? 2.092 -3.019 8.309 1.00 91.19 79 HIS A N 1
ATOM 687 C CA . HIS A 1 79 ? 0.796 -2.800 8.935 1.00 91.19 79 HIS A CA 1
ATOM 688 C C . HIS A 1 79 ? -0.252 -2.633 7.837 1.00 91.19 79 HIS A C 1
ATOM 690 O O . HIS A 1 79 ? -0.304 -1.614 7.153 1.00 91.19 79 HIS A O 1
ATOM 696 N N . CYS A 1 80 ? -1.062 -3.667 7.633 1.00 90.38 80 CYS A N 1
ATOM 697 C CA . CYS A 1 80 ? -2.066 -3.691 6.582 1.00 90.38 80 CYS A CA 1
ATOM 698 C C . CYS A 1 80 ? -3.320 -2.962 7.035 1.00 90.38 80 CYS A C 1
ATOM 700 O O . CYS A 1 80 ? -3.879 -3.284 8.084 1.00 90.38 80 CYS A O 1
ATOM 702 N N . VAL A 1 81 ? -3.778 -2.025 6.213 1.00 90.25 81 VAL A N 1
ATOM 703 C CA . VAL A 1 81 ? -4.951 -1.196 6.480 1.00 90.25 81 VAL A CA 1
ATOM 704 C C . VAL A 1 81 ? -5.926 -1.335 5.318 1.00 90.25 81 VAL A C 1
ATOM 706 O O . VAL A 1 81 ? -5.535 -1.281 4.149 1.00 90.25 81 VAL A O 1
ATOM 709 N N . THR A 1 82 ? -7.202 -1.544 5.629 1.00 90.38 82 THR A N 1
ATOM 710 C CA . THR A 1 82 ? -8.262 -1.476 4.618 1.00 90.38 82 THR A CA 1
ATOM 711 C C . THR A 1 82 ? -8.568 -0.020 4.312 1.00 90.38 82 THR A C 1
ATOM 713 O O . THR A 1 82 ? -8.496 0.841 5.185 1.00 90.38 82 THR A O 1
ATOM 716 N N . ALA A 1 83 ? -8.894 0.274 3.059 1.00 91.12 83 ALA A N 1
ATOM 717 C CA . ALA A 1 83 ? -9.210 1.629 2.640 1.00 91.12 83 ALA A CA 1
ATOM 718 C C . ALA A 1 83 ? -10.264 1.610 1.537 1.00 91.12 83 ALA A C 1
ATOM 720 O O . ALA A 1 83 ? -10.215 0.747 0.650 1.00 91.12 83 ALA A O 1
ATOM 721 N N . LYS A 1 84 ? -11.181 2.578 1.595 1.00 90.25 84 LYS A N 1
ATOM 722 C CA . LYS A 1 84 ? -12.071 2.918 0.483 1.00 90.25 84 LYS A CA 1
ATOM 723 C C . LYS A 1 84 ? -11.331 3.859 -0.448 1.00 90.25 84 LYS A C 1
ATOM 725 O O . LYS A 1 84 ? -10.697 4.802 0.013 1.00 90.25 84 LYS A O 1
ATOM 730 N N . LEU A 1 85 ? -11.399 3.591 -1.740 1.00 88.81 85 LEU A N 1
ATOM 731 C CA . LEU A 1 85 ? -10.862 4.488 -2.750 1.00 88.81 85 LEU A CA 1
ATOM 732 C C . LEU A 1 85 ? -11.988 5.406 -3.224 1.00 88.81 85 LEU A C 1
ATOM 734 O O . LEU A 1 85 ? -13.068 4.905 -3.537 1.00 88.81 85 LEU A O 1
ATOM 738 N N . HIS A 1 86 ? -11.751 6.716 -3.245 1.00 86.44 86 HIS A N 1
ATOM 739 C CA . HIS A 1 86 ? -12.734 7.675 -3.749 1.00 86.44 86 HIS A CA 1
ATOM 740 C C . HIS A 1 86 ? -12.553 7.894 -5.243 1.00 86.44 86 HIS A C 1
ATOM 742 O O . HIS A 1 86 ? -13.512 7.744 -5.990 1.00 86.44 86 HIS A O 1
ATOM 748 N N . ASN A 1 87 ? -11.315 8.143 -5.670 1.00 77.75 87 ASN A N 1
ATOM 749 C CA . ASN A 1 87 ? -10.954 8.312 -7.069 1.00 77.75 87 ASN A CA 1
ATOM 750 C C . ASN A 1 87 ? -9.649 7.573 -7.364 1.00 77.75 87 ASN A C 1
ATOM 752 O O . ASN A 1 87 ? -8.748 7.524 -6.528 1.00 77.75 87 ASN A O 1
ATOM 756 N N . LEU A 1 88 ? -9.543 7.012 -8.567 1.00 74.12 88 LEU A N 1
ATOM 757 C CA . LEU A 1 88 ? -8.230 6.725 -9.134 1.00 74.12 88 LEU A CA 1
ATOM 758 C C . LEU A 1 88 ? -7.688 8.039 -9.704 1.00 74.12 88 LEU A C 1
ATOM 760 O O . LEU A 1 88 ? -8.472 8.773 -10.313 1.00 74.12 88 LEU A O 1
ATOM 764 N N . PRO A 1 89 ? -6.389 8.334 -9.547 1.00 66.06 89 PRO A N 1
ATOM 765 C CA . PRO A 1 89 ? -5.757 9.407 -10.291 1.00 66.06 89 PRO A CA 1
ATOM 766 C C . PRO A 1 89 ? -6.027 9.193 -11.777 1.00 66.06 89 PRO A C 1
ATOM 768 O O . PRO A 1 89 ? -6.147 8.047 -12.236 1.00 66.06 89 PRO A O 1
ATOM 771 N N . GLY A 1 90 ? -6.176 10.306 -12.501 1.00 57.00 90 GLY A N 1
ATOM 772 C CA . GLY A 1 90 ? -6.408 10.303 -13.940 1.00 57.00 90 GLY A CA 1
ATOM 773 C C . GLY A 1 90 ? -5.466 9.305 -14.600 1.00 57.00 90 GLY A C 1
ATOM 774 O O . GLY A 1 90 ? -4.262 9.319 -14.362 1.00 57.00 90 GLY A O 1
ATOM 775 N N . THR A 1 91 ? -6.035 8.375 -15.359 1.00 50.88 91 THR A N 1
ATOM 776 C CA . THR A 1 91 ? -5.352 7.245 -15.996 1.00 50.88 91 THR A CA 1
ATOM 777 C C . THR A 1 91 ? -4.461 7.691 -17.158 1.00 50.88 91 THR A C 1
ATOM 779 O O . THR A 1 91 ? -4.508 7.109 -18.240 1.00 50.88 91 THR A O 1
ATOM 782 N N . GLU A 1 92 ? -3.645 8.721 -16.969 1.00 45.41 92 GLU A N 1
ATOM 783 C CA . GLU A 1 92 ? -2.544 9.048 -17.869 1.00 45.41 92 GLU A CA 1
ATOM 784 C C . GLU A 1 92 ? -1.413 8.047 -17.600 1.00 45.41 92 GLU A C 1
ATOM 786 O O . GLU A 1 92 ? -0.444 8.300 -16.892 1.00 45.41 92 GLU A O 1
ATOM 791 N N . GLY A 1 93 ? -1.629 6.822 -18.087 1.00 52.25 93 GLY A N 1
ATOM 792 C CA . GLY A 1 93 ? -0.748 5.676 -17.887 1.00 52.25 93 GLY A CA 1
ATOM 793 C C . GLY A 1 93 ? -1.528 4.416 -17.526 1.00 52.25 93 GLY A C 1
ATOM 794 O O . GLY A 1 93 ? -1.501 3.964 -16.382 1.00 52.25 93 GLY A O 1
ATOM 795 N N . VAL A 1 94 ? -2.194 3.817 -18.519 1.00 54.72 94 VAL A N 1
ATOM 796 C CA . VAL A 1 94 ? -2.916 2.525 -18.426 1.00 54.72 94 VAL A CA 1
ATOM 797 C C . VAL A 1 94 ? -2.023 1.384 -17.881 1.00 54.72 94 VAL A C 1
ATOM 799 O O . VAL A 1 94 ? -2.524 0.357 -17.425 1.00 54.72 94 VAL A O 1
ATOM 802 N N . ASP A 1 95 ? -0.703 1.592 -17.829 1.00 67.25 95 ASP A N 1
ATOM 803 C CA . ASP A 1 95 ? 0.297 0.617 -17.387 1.00 67.25 95 ASP A CA 1
ATOM 804 C C . ASP A 1 95 ? 0.734 0.713 -15.915 1.00 67.25 95 ASP A C 1
ATOM 806 O O . ASP A 1 95 ? 1.482 -0.151 -15.449 1.00 67.25 95 ASP A O 1
ATOM 810 N N . VAL A 1 96 ? 0.283 1.718 -15.153 1.00 84.12 96 VAL A N 1
ATOM 811 C CA . VAL A 1 96 ? 0.740 1.911 -13.759 1.00 84.12 96 VAL A CA 1
ATOM 812 C C . VAL A 1 96 ? -0.186 1.246 -12.747 1.00 84.12 96 VAL A C 1
ATOM 814 O O . VAL A 1 96 ? 0.286 0.678 -11.762 1.00 84.12 96 VAL A O 1
ATOM 817 N N . TRP A 1 97 ? -1.497 1.292 -12.981 1.00 87.69 97 TRP A N 1
ATOM 818 C CA . TRP A 1 97 ? -2.519 0.831 -12.042 1.00 87.69 97 TRP A CA 1
ATOM 819 C C . TRP A 1 97 ? -3.359 -0.284 -12.647 1.00 87.69 97 TRP A C 1
ATOM 821 O O . TRP A 1 97 ? -3.743 -0.227 -13.813 1.00 87.69 97 TRP A O 1
ATOM 831 N N . ARG A 1 98 ? -3.696 -1.300 -11.848 1.00 87.62 98 ARG A N 1
ATOM 832 C CA . ARG A 1 98 ? -4.539 -2.401 -12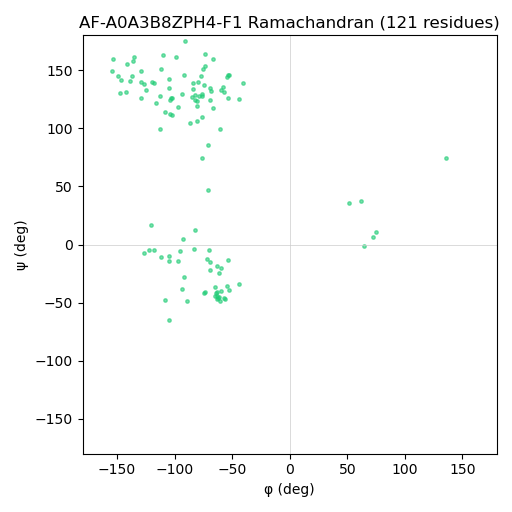.317 1.00 87.62 98 ARG A CA 1
ATOM 833 C C . ARG A 1 98 ? -5.414 -2.962 -11.211 1.00 87.62 98 ARG A C 1
ATOM 835 O O . ARG A 1 98 ? -4.921 -3.342 -10.154 1.00 87.62 98 ARG A O 1
ATOM 842 N N . TRP A 1 99 ? -6.708 -3.092 -11.491 1.00 88.19 99 TRP A N 1
ATOM 843 C CA . TRP A 1 99 ? -7.601 -3.917 -10.682 1.00 88.19 99 TRP A CA 1
ATOM 844 C C . TRP A 1 99 ? -7.447 -5.375 -11.072 1.00 88.19 99 TRP A C 1
ATOM 846 O O . TRP A 1 99 ? -7.655 -5.734 -12.230 1.00 88.19 99 TRP A O 1
ATOM 856 N N . VAL A 1 100 ? -7.127 -6.218 -10.102 1.00 87.81 100 VAL A N 1
ATOM 857 C CA . VAL A 1 100 ? -6.918 -7.645 -10.326 1.00 87.81 100 VAL A CA 1
ATOM 858 C C . VAL A 1 100 ? -7.804 -8.432 -9.374 1.00 87.81 100 VAL A C 1
ATOM 860 O O . VAL A 1 100 ? -7.959 -8.071 -8.206 1.00 87.81 100 VAL A O 1
ATOM 863 N N . ARG A 1 101 ? -8.422 -9.503 -9.870 1.00 85.38 101 ARG A N 1
ATOM 864 C CA . ARG A 1 101 ? -9.047 -10.491 -8.992 1.00 85.38 101 ARG A CA 1
ATOM 865 C C . ARG A 1 101 ? -7.970 -11.328 -8.306 1.00 85.38 101 ARG A C 1
ATOM 867 O O . ARG A 1 101 ? -6.879 -11.510 -8.836 1.00 85.38 101 ARG A O 1
ATOM 874 N N . PHE A 1 102 ? -8.279 -11.867 -7.137 1.00 76.75 102 PHE A N 1
ATOM 875 C CA . PHE A 1 102 ? -7.308 -12.655 -6.383 1.00 76.75 102 PHE A CA 1
ATOM 876 C C . PHE A 1 102 ? -6.806 -13.892 -7.153 1.00 76.75 102 PHE A C 1
ATOM 878 O O . PHE A 1 102 ? -5.613 -14.176 -7.184 1.00 76.75 102 PHE A O 1
ATOM 885 N N . ASP A 1 103 ? -7.706 -14.566 -7.865 1.00 80.06 103 ASP A N 1
ATOM 886 C CA . ASP A 1 103 ? -7.412 -15.711 -8.736 1.00 80.06 103 ASP A CA 1
ATOM 887 C C . ASP A 1 103 ? -6.635 -15.344 -10.015 1.00 80.06 103 ASP A C 1
ATOM 889 O O . ASP A 1 103 ? -6.238 -16.224 -10.773 1.00 80.06 103 ASP A O 1
ATOM 893 N N . GLN A 1 104 ? -6.390 -14.054 -10.255 1.00 84.44 104 GLN A N 1
ATOM 894 C CA . GLN A 1 104 ? -5.713 -13.527 -11.443 1.00 84.44 104 GLN A CA 1
ATOM 895 C C . GLN A 1 104 ? -4.438 -12.746 -11.104 1.00 84.44 104 GLN A C 1
ATOM 897 O O . GLN A 1 104 ? -3.945 -11.977 -11.933 1.00 84.44 104 GLN A O 1
ATOM 902 N N . LEU A 1 105 ? -3.906 -12.907 -9.888 1.00 79.75 105 LEU A N 1
ATOM 903 C CA . LEU A 1 105 ? -2.678 -12.233 -9.470 1.00 79.75 105 LEU A CA 1
ATOM 904 C C . LEU A 1 105 ? -1.530 -12.495 -10.464 1.00 79.75 105 LEU A C 1
ATOM 906 O O . LEU A 1 105 ? -1.217 -13.660 -10.737 1.00 79.75 105 LEU A O 1
ATOM 910 N N . PRO A 1 106 ? -0.871 -11.439 -10.991 1.00 75.44 106 PRO A N 1
ATOM 911 C CA . PRO A 1 106 ? 0.270 -11.600 -11.874 1.00 75.44 106 PRO A CA 1
ATOM 912 C C . PRO A 1 106 ? 1.353 -12.494 -11.255 1.00 75.44 106 PRO A C 1
ATOM 914 O O . PRO A 1 106 ? 1.616 -12.431 -10.050 1.00 75.44 106 PRO A O 1
ATOM 917 N N . PRO A 1 107 ? 2.067 -13.294 -12.063 1.00 67.56 107 PRO A N 1
ATOM 918 C CA . PRO A 1 107 ? 3.218 -14.044 -11.567 1.00 67.56 107 PRO A CA 1
ATOM 919 C C . PRO A 1 107 ? 4.326 -13.126 -11.036 1.00 67.56 107 PRO A C 1
ATOM 921 O O . PRO A 1 107 ? 5.082 -13.527 -10.156 1.00 67.56 107 PRO A O 1
ATOM 924 N N . THR A 1 108 ? 4.365 -11.883 -11.520 1.00 62.44 108 THR A N 1
ATOM 925 C CA . THR A 1 108 ? 5.266 -10.799 -11.114 1.00 62.44 108 THR A CA 1
ATOM 926 C C . THR A 1 108 ? 4.805 -10.045 -9.861 1.00 62.44 108 THR A C 1
ATOM 928 O O . THR A 1 108 ? 5.339 -8.980 -9.556 1.00 62.44 108 THR A O 1
ATOM 931 N N . THR A 1 109 ? 3.823 -10.559 -9.113 1.00 71.06 109 THR A N 1
ATOM 932 C CA . THR A 1 109 ? 3.431 -9.967 -7.829 1.00 71.06 109 THR A CA 1
ATOM 933 C C . THR A 1 109 ? 4.448 -10.319 -6.746 1.00 71.06 109 THR A C 1
ATOM 935 O O . THR A 1 109 ? 4.555 -11.464 -6.304 1.00 71.06 109 THR A O 1
ATOM 938 N N . THR A 1 110 ? 5.207 -9.318 -6.311 1.00 60.09 110 THR A N 1
ATOM 939 C CA . THR A 1 110 ? 6.497 -9.513 -5.639 1.00 60.09 110 THR A CA 1
ATOM 940 C C . THR A 1 110 ? 6.437 -10.022 -4.219 1.00 60.09 110 THR A C 1
ATOM 942 O O . THR A 1 110 ? 7.274 -10.825 -3.817 1.00 60.09 110 THR A O 1
ATOM 945 N N . ARG A 1 111 ? 5.496 -9.522 -3.423 1.00 59.38 111 ARG A N 1
ATOM 946 C CA . ARG A 1 111 ? 5.602 -9.646 -1.959 1.00 59.38 111 ARG A CA 1
ATOM 947 C C . ARG A 1 111 ? 4.681 -10.687 -1.357 1.00 59.38 111 ARG A C 1
ATOM 949 O O . ARG A 1 111 ? 4.822 -11.045 -0.195 1.00 59.38 111 ARG A O 1
ATOM 956 N N . PHE A 1 112 ? 3.759 -11.204 -2.155 1.00 54.38 112 PHE A N 1
ATOM 957 C CA . PHE A 1 112 ? 2.503 -11.683 -1.613 1.00 54.38 112 PHE A CA 1
ATOM 958 C C . PHE A 1 112 ? 2.129 -13.114 -1.984 1.00 54.38 112 PHE A C 1
ATOM 960 O O . PHE A 1 112 ? 1.208 -13.656 -1.389 1.00 54.38 112 PHE A O 1
ATOM 967 N N . ARG A 1 113 ? 2.863 -13.791 -2.872 1.00 51.66 113 ARG A N 1
ATOM 968 C CA . ARG A 1 113 ? 2.584 -15.209 -3.172 1.00 51.66 113 ARG A CA 1
ATOM 969 C C . ARG A 1 113 ? 2.693 -16.142 -1.953 1.00 51.66 113 ARG A C 1
ATOM 971 O O . ARG A 1 113 ? 2.147 -17.235 -1.993 1.00 51.66 113 ARG A O 1
ATOM 978 N N . ARG A 1 114 ? 3.397 -15.736 -0.885 1.00 45.03 114 ARG A N 1
ATOM 979 C CA . ARG A 1 114 ? 3.662 -16.566 0.311 1.00 45.03 114 ARG A CA 1
ATOM 980 C C . ARG A 1 114 ? 2.968 -16.108 1.595 1.00 45.03 114 ARG A C 1
ATOM 982 O O . ARG A 1 114 ? 3.000 -16.837 2.582 1.00 45.03 114 ARG A O 1
ATOM 989 N N . ILE A 1 115 ? 2.379 -14.917 1.608 1.00 51.75 115 ILE A N 1
ATOM 990 C CA . ILE A 1 115 ? 1.571 -14.454 2.738 1.00 51.75 115 ILE A CA 1
ATOM 991 C C . ILE A 1 115 ? 0.208 -15.114 2.544 1.00 51.75 115 ILE A C 1
ATOM 993 O O . ILE A 1 115 ? -0.403 -14.918 1.500 1.00 51.75 115 ILE A O 1
ATOM 997 N N . ARG A 1 116 ? -0.245 -15.947 3.490 1.00 48.34 116 ARG A N 1
ATOM 998 C CA . ARG A 1 116 ? -1.594 -16.533 3.439 1.00 48.34 116 ARG A CA 1
ATOM 999 C C . ARG A 1 116 ? -2.621 -15.399 3.457 1.00 48.34 116 ARG A C 1
ATOM 1001 O O . ARG A 1 116 ? -2.899 -14.833 4.511 1.00 48.34 116 ARG A O 1
ATOM 1008 N N . TRP A 1 117 ? -3.133 -15.059 2.280 1.00 51.31 117 TRP A N 1
ATOM 1009 C CA . TRP A 1 117 ? -4.139 -14.018 2.070 1.00 51.31 117 TRP A CA 1
ATOM 1010 C C . TRP A 1 117 ? -5.523 -14.402 2.564 1.00 51.31 117 TRP A C 1
ATOM 1012 O O . TRP A 1 117 ? -6.365 -13.520 2.681 1.00 51.31 117 TRP A O 1
ATOM 1022 N N . ASP A 1 118 ? -5.743 -15.676 2.882 1.00 47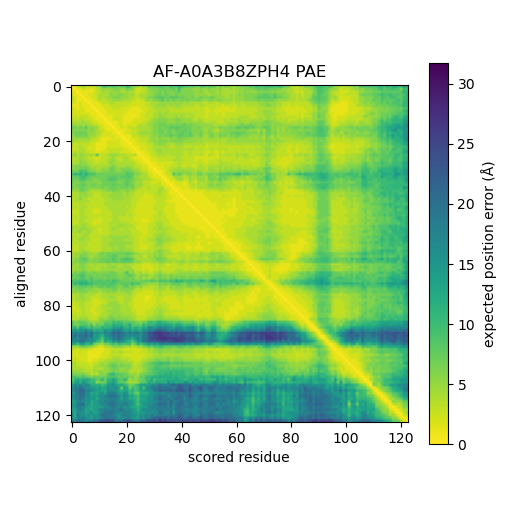.03 118 ASP A N 1
ATOM 1023 C CA . ASP A 1 118 ? -6.999 -16.165 3.453 1.00 47.03 118 ASP A CA 1
ATOM 1024 C C . ASP A 1 118 ? -7.377 -15.331 4.695 1.00 47.03 118 ASP A C 1
ATOM 1026 O O . ASP A 1 118 ? -8.494 -14.841 4.805 1.00 47.03 118 ASP A O 1
ATOM 1030 N N . ALA A 1 119 ? -6.388 -14.963 5.520 1.00 46.16 119 ALA A N 1
ATOM 1031 C CA . ALA A 1 119 ? -6.579 -14.093 6.685 1.00 46.16 119 ALA A CA 1
ATOM 1032 C C . ALA A 1 119 ? -6.919 -12.617 6.359 1.00 46.16 119 ALA A C 1
ATOM 1034 O O . ALA A 1 119 ? -7.330 -11.873 7.247 1.00 46.16 119 ALA A O 1
ATOM 1035 N N . MET A 1 120 ? -6.720 -12.163 5.116 1.00 49.03 120 MET A N 1
ATOM 1036 C CA . MET A 1 120 ? -7.086 -10.814 4.654 1.00 49.03 120 MET A CA 1
ATOM 1037 C C . MET A 1 120 ? -8.438 -10.784 3.923 1.00 49.03 120 MET A C 1
ATOM 1039 O O . MET A 1 120 ? -8.960 -9.692 3.690 1.00 49.03 120 MET A O 1
ATOM 1043 N N . LEU A 1 121 ? -8.976 -11.947 3.532 1.00 49.78 121 LEU A N 1
ATOM 1044 C CA . LEU A 1 121 ? -10.192 -12.089 2.723 1.00 49.78 121 LEU A CA 1
ATOM 1045 C C . LEU A 1 121 ? -11.420 -12.542 3.527 1.00 49.78 121 LEU A C 1
ATOM 1047 O O . LEU A 1 121 ? -12.531 -12.378 3.024 1.00 49.78 121 LEU A O 1
ATOM 1051 N N . ASP A 1 122 ? -11.239 -13.031 4.757 1.00 43.62 122 ASP A N 1
ATOM 1052 C CA . ASP A 1 122 ? -12.335 -13.350 5.678 1.00 43.62 122 ASP A CA 1
ATOM 1053 C C . ASP A 1 122 ? -13.005 -12.063 6.206 1.00 43.62 122 ASP A C 1
ATOM 1055 O O . ASP A 1 122 ? -12.631 -11.500 7.241 1.00 43.62 122 ASP A O 1
ATOM 1059 N N . SER A 1 123 ? -13.975 -11.542 5.446 1.00 44.94 123 SER A N 1
ATOM 1060 C CA . SER A 1 123 ? -15.039 -10.604 5.856 1.00 44.94 123 SER A CA 1
ATOM 1061 C C . SER A 1 123 ? -16.181 -10.639 4.845 1.00 44.94 123 SER A C 1
ATOM 1063 O O . SER A 1 123 ? -15.917 -10.305 3.662 1.00 44.94 123 SER A O 1
#

pLDDT: mean 80.26, std 13.88, range [43.62, 93.81]